Protein AF-A0A0G0YQS4-F1 (afdb_monomer_lite)

Structure (mmCIF, N/CA/C/O backbone):
data_AF-A0A0G0YQS4-F1
#
_entry.id   AF-A0A0G0YQS4-F1
#
loop_
_atom_site.group_PDB
_atom_site.id
_atom_site.type_symbol
_atom_site.label_atom_id
_atom_site.label_alt_id
_atom_site.label_comp_id
_atom_site.label_asym_id
_atom_site.label_entity_id
_atom_site.label_seq_id
_atom_site.pdbx_PDB_ins_code
_atom_site.Cartn_x
_atom_site.Cartn_y
_atom_site.Cartn_z
_atom_site.occupancy
_atom_site.B_iso_or_equiv
_atom_site.auth_seq_id
_atom_site.auth_comp_id
_atom_site.auth_asym_id
_atom_site.auth_atom_id
_atom_site.pdbx_PDB_model_num
ATOM 1 N N . MET A 1 1 ? -0.246 -0.642 -15.914 1.00 83.94 1 MET A N 1
ATOM 2 C CA . MET A 1 1 ? -0.564 -1.247 -14.604 1.00 83.94 1 MET A CA 1
ATOM 3 C C . MET A 1 1 ? 0.259 -0.536 -13.540 1.00 83.94 1 MET A C 1
ATOM 5 O O . MET A 1 1 ? 1.478 -0.477 -13.670 1.00 83.94 1 MET A O 1
ATOM 9 N N . TYR A 1 2 ? -0.393 0.086 -12.563 1.00 87.69 2 TYR A N 1
ATOM 10 C CA . TYR A 1 2 ? 0.272 0.837 -11.502 1.00 87.69 2 TYR A CA 1
ATOM 11 C C . TYR A 1 2 ? 0.798 -0.138 -10.454 1.00 87.69 2 TYR A C 1
ATOM 13 O O . TYR A 1 2 ? 0.065 -1.033 -10.050 1.00 87.69 2 TYR A O 1
ATOM 21 N N . LYS A 1 3 ? 2.046 0.039 -10.019 1.00 89.88 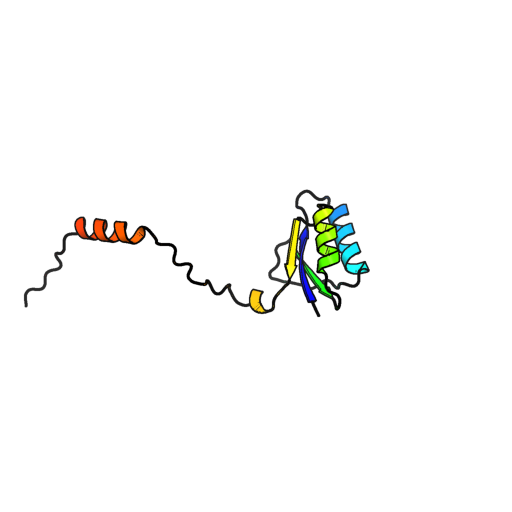3 LYS A N 1
ATOM 22 C CA . LYS A 1 3 ? 2.635 -0.652 -8.865 1.00 89.88 3 LYS A CA 1
ATOM 23 C C . LYS A 1 3 ? 2.942 0.390 -7.800 1.00 89.88 3 LYS A C 1
ATOM 25 O O . LYS A 1 3 ? 3.465 1.454 -8.133 1.00 89.88 3 LYS A O 1
ATOM 30 N N . TRP A 1 4 ? 2.631 0.114 -6.545 1.00 90.25 4 TRP A N 1
ATOM 31 C CA . TRP A 1 4 ? 2.874 1.041 -5.442 1.00 90.25 4 TRP A CA 1
ATOM 32 C C . TRP A 1 4 ? 3.096 0.285 -4.137 1.00 90.25 4 TRP A C 1
ATOM 34 O O . TRP A 1 4 ? 2.782 -0.897 -4.031 1.00 90.25 4 TRP A O 1
ATOM 44 N N . TRP A 1 5 ? 3.682 0.975 -3.168 1.00 90.56 5 TRP A N 1
ATOM 45 C CA . TRP A 1 5 ? 3.873 0.487 -1.810 1.00 90.56 5 TRP A CA 1
ATOM 46 C C . TRP A 1 5 ? 3.099 1.374 -0.839 1.00 90.56 5 TRP A C 1
ATOM 48 O O . TRP A 1 5 ? 2.863 2.556 -1.117 1.00 90.56 5 TRP A O 1
ATOM 58 N N . VAL A 1 6 ? 2.709 0.796 0.289 1.00 89.69 6 VAL A N 1
ATOM 59 C CA . VAL A 1 6 ? 1.975 1.459 1.367 1.00 89.69 6 VAL A CA 1
ATOM 60 C C . VAL A 1 6 ? 2.638 1.108 2.689 1.00 89.69 6 VAL A C 1
ATOM 62 O O . VAL A 1 6 ? 2.857 -0.066 2.964 1.00 89.69 6 VAL A O 1
ATOM 65 N N . ARG A 1 7 ? 2.921 2.119 3.507 1.00 86.88 7 ARG A N 1
ATOM 66 C CA . ARG A 1 7 ? 3.352 1.981 4.896 1.00 86.88 7 ARG A CA 1
ATOM 67 C C . ARG A 1 7 ? 2.171 2.199 5.819 1.00 86.88 7 ARG A C 1
ATOM 69 O O . ARG A 1 7 ? 1.582 3.285 5.828 1.00 86.88 7 ARG A O 1
ATOM 76 N N . LEU A 1 8 ? 1.859 1.177 6.600 1.00 82.12 8 LEU A N 1
ATOM 77 C CA . LEU A 1 8 ? 0.821 1.248 7.623 1.00 82.12 8 LEU A CA 1
ATOM 78 C C . LEU A 1 8 ? 1.392 1.817 8.926 1.00 82.12 8 LEU A C 1
ATOM 80 O O . LEU A 1 8 ? 2.600 1.746 9.172 1.00 82.12 8 LEU A O 1
ATOM 84 N N . SER A 1 9 ? 0.527 2.430 9.733 1.00 77.44 9 SER A N 1
ATOM 85 C CA . SER A 1 9 ? 0.947 3.044 10.993 1.00 77.44 9 SER A CA 1
ATOM 86 C C . SER A 1 9 ? 1.465 2.003 11.982 1.00 77.44 9 SER A C 1
ATOM 88 O O . SER A 1 9 ? 0.829 0.980 12.213 1.00 77.44 9 SER A O 1
ATOM 90 N N . ARG A 1 10 ? 2.602 2.303 12.624 1.00 68.81 10 ARG A N 1
ATOM 91 C CA . ARG A 1 10 ? 3.140 1.512 13.748 1.00 68.81 10 ARG A CA 1
ATOM 92 C C . ARG A 1 10 ? 2.233 1.525 14.973 1.00 68.81 10 ARG A C 1
ATOM 94 O O . ARG A 1 10 ? 2.352 0.648 15.817 1.00 68.81 10 ARG A O 1
ATOM 101 N N . GLN A 1 11 ? 1.390 2.545 15.079 1.00 72.88 11 GLN A N 1
ATOM 102 C CA . GLN A 1 11 ? 0.452 2.722 16.182 1.00 72.88 11 GLN A CA 1
ATOM 103 C C . GLN A 1 11 ? -0.890 2.030 15.909 1.00 72.88 11 GLN A C 1
ATOM 105 O O . GLN A 1 11 ? -1.691 1.905 16.828 1.00 72.88 11 GLN A O 1
ATOM 110 N N . ALA A 1 12 ? -1.134 1.571 14.674 1.00 71.56 12 ALA A N 1
ATOM 111 C CA . ALA A 1 12 ? -2.359 0.863 14.329 1.00 71.56 12 ALA A CA 1
ATOM 112 C C . ALA A 1 12 ? -2.354 -0.555 14.910 1.00 71.56 12 ALA A C 1
ATOM 114 O O . ALA A 1 12 ? -1.352 -1.276 14.881 1.00 71.56 12 ALA A O 1
ATOM 115 N N . THR A 1 13 ? -3.513 -0.979 15.396 1.00 78.81 13 THR A N 1
ATOM 116 C CA . THR A 1 13 ? -3.748 -2.353 15.833 1.00 78.81 13 THR A CA 1
ATOM 117 C C . THR A 1 13 ? -3.672 -3.320 14.650 1.00 78.81 13 THR A C 1
ATOM 119 O O . THR A 1 13 ? -3.953 -2.975 13.498 1.00 78.81 13 THR A O 1
ATOM 122 N N . ARG A 1 14 ? -3.361 -4.593 14.926 1.00 77.12 14 ARG A N 1
ATOM 123 C CA . ARG A 1 14 ? -3.336 -5.651 13.899 1.00 77.12 14 ARG A CA 1
ATOM 124 C C . ARG A 1 14 ? -4.668 -5.764 13.140 1.00 77.12 14 ARG A C 1
ATOM 126 O O . ARG A 1 14 ? -4.672 -6.055 11.947 1.00 77.12 14 ARG A O 1
ATOM 133 N N . SER A 1 15 ? -5.787 -5.511 13.818 1.00 81.62 15 SER A N 1
ATOM 134 C CA . SER A 1 15 ? -7.127 -5.460 13.225 1.00 81.62 15 SER A CA 1
ATOM 135 C C . SER A 1 15 ? -7.275 -4.341 12.194 1.00 81.62 15 SER A C 1
ATOM 137 O O . SER A 1 15 ? -7.760 -4.592 11.095 1.00 81.62 15 SER A O 1
ATOM 139 N N . GLU A 1 16 ? -6.825 -3.126 12.502 1.00 81.06 16 GLU A N 1
ATOM 140 C CA . GLU A 1 16 ? -6.911 -1.973 11.592 1.00 81.06 16 GLU A CA 1
ATOM 141 C C . GLU A 1 16 ? -6.010 -2.150 10.368 1.00 81.06 16 GLU A C 1
ATOM 143 O O . GLU A 1 16 ? -6.420 -1.879 9.236 1.00 81.06 16 GLU A O 1
ATOM 148 N N . VAL A 1 17 ? -4.806 -2.685 10.584 1.00 80.38 17 VAL A N 1
ATOM 149 C CA . VAL A 1 17 ? -3.867 -3.071 9.522 1.00 80.38 17 VAL A CA 1
ATOM 150 C C . VAL A 1 17 ? -4.536 -4.049 8.550 1.00 80.38 17 VAL A C 1
ATOM 152 O O . VAL A 1 17 ? -4.565 -3.792 7.344 1.00 80.38 17 VAL A O 1
ATOM 155 N N . ASN A 1 18 ? -5.152 -5.119 9.066 1.00 84.62 18 ASN A N 1
ATOM 156 C CA . ASN A 1 18 ? -5.858 -6.105 8.244 1.00 84.62 18 ASN A CA 1
ATOM 157 C C . ASN A 1 18 ? -7.064 -5.510 7.509 1.00 84.62 18 ASN A C 1
ATOM 159 O O . ASN A 1 18 ? -7.236 -5.761 6.319 1.00 84.62 18 ASN A O 1
ATOM 163 N N . LEU A 1 19 ? -7.884 -4.695 8.177 1.00 88.62 19 LEU A N 1
ATOM 164 C CA . LEU A 1 19 ? -9.041 -4.046 7.547 1.00 88.62 19 LEU A CA 1
ATOM 165 C C . LEU A 1 19 ? -8.624 -3.147 6.378 1.00 88.62 19 LEU A C 1
ATOM 167 O O . LEU A 1 19 ? -9.286 -3.107 5.340 1.00 88.62 19 LEU A O 1
ATOM 171 N N . THR A 1 20 ? -7.506 -2.443 6.529 1.00 87.06 20 THR A N 1
ATOM 172 C CA . THR A 1 20 ? -6.953 -1.567 5.489 1.00 87.06 20 THR A CA 1
ATOM 173 C C . THR A 1 20 ? -6.439 -2.364 4.309 1.00 87.06 20 THR A C 1
ATOM 175 O O . THR A 1 20 ? -6.730 -2.031 3.159 1.00 87.06 20 THR A O 1
ATOM 178 N N . TYR A 1 21 ? -5.707 -3.435 4.600 1.00 88.25 21 TYR A N 1
ATOM 179 C CA . TYR A 1 21 ? -5.213 -4.366 3.602 1.00 88.25 2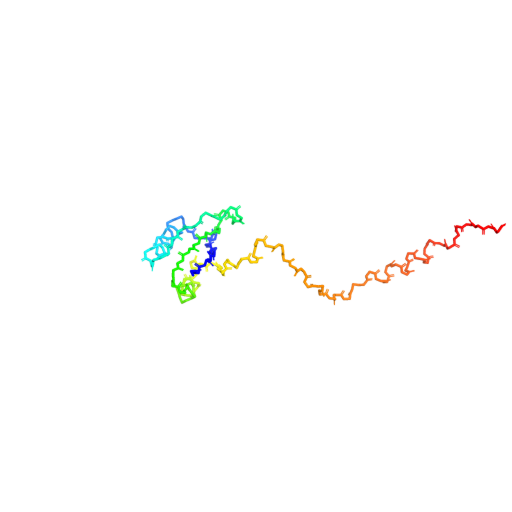1 TYR A CA 1
ATOM 180 C C . TYR A 1 21 ? -6.370 -4.952 2.777 1.00 88.25 21 TYR A C 1
ATOM 182 O O . TYR A 1 21 ? -6.399 -4.810 1.554 1.00 88.25 21 TYR A O 1
ATOM 190 N N . GLU A 1 22 ? -7.394 -5.482 3.447 1.00 90.12 22 GLU A N 1
ATOM 191 C CA . GLU A 1 22 ? -8.623 -6.000 2.834 1.00 90.12 22 GLU A CA 1
ATOM 192 C C . GLU A 1 22 ? -9.351 -4.949 1.988 1.00 90.12 22 GLU A C 1
ATOM 194 O O . GLU A 1 22 ? -9.781 -5.222 0.866 1.00 90.12 22 GLU A O 1
ATOM 199 N N . LYS A 1 23 ? -9.459 -3.710 2.478 1.00 91.12 23 LYS A N 1
ATOM 200 C CA . LYS A 1 23 ? -10.086 -2.604 1.739 1.00 91.12 23 LYS A CA 1
ATOM 201 C C . LYS A 1 23 ? -9.355 -2.306 0.428 1.00 91.12 23 LYS A C 1
ATOM 203 O O . LYS A 1 23 ? -10.005 -2.028 -0.582 1.00 91.12 23 LYS A O 1
ATOM 208 N N . ILE A 1 24 ? -8.024 -2.386 0.421 1.00 91.12 24 ILE A N 1
ATOM 209 C CA . ILE A 1 24 ? -7.200 -2.203 -0.782 1.00 91.12 24 ILE A CA 1
ATOM 210 C C . ILE A 1 24 ? -7.411 -3.363 -1.766 1.00 91.12 24 ILE A C 1
ATOM 212 O O . ILE A 1 24 ? -7.565 -3.116 -2.967 1.00 91.12 24 ILE A O 1
ATOM 216 N N . LEU A 1 25 ? -7.493 -4.604 -1.277 1.00 91.88 25 LEU A N 1
ATOM 217 C CA . LEU A 1 25 ? -7.797 -5.764 -2.120 1.00 91.88 25 LEU A CA 1
ATOM 218 C C . LEU A 1 25 ? -9.192 -5.660 -2.751 1.00 91.88 25 LEU A C 1
ATOM 220 O O . LEU A 1 25 ? -9.332 -5.770 -3.969 1.00 91.88 25 LEU A O 1
ATOM 224 N N . ARG A 1 26 ? -10.221 -5.354 -1.948 1.00 93.56 26 ARG A N 1
ATOM 225 C CA . ARG A 1 26 ? -11.614 -5.190 -2.409 1.00 93.56 26 ARG A CA 1
ATOM 226 C C . ARG A 1 26 ? -11.785 -4.055 -3.412 1.00 93.56 26 ARG A C 1
ATOM 228 O O . ARG A 1 26 ? -12.653 -4.124 -4.276 1.00 93.56 26 ARG A O 1
ATOM 235 N N . TRP A 1 27 ? -10.950 -3.019 -3.335 1.00 93.88 27 TRP A N 1
ATOM 236 C CA . TRP A 1 27 ? -10.932 -1.947 -4.331 1.00 93.88 27 TRP A CA 1
ATOM 237 C C . TRP A 1 27 ? -10.458 -2.416 -5.724 1.00 93.88 27 TRP A C 1
ATOM 239 O O . TRP A 1 27 ? -10.702 -1.735 -6.726 1.00 93.88 27 TRP A O 1
ATOM 249 N N . GLY A 1 28 ? -9.822 -3.588 -5.808 1.00 91.06 28 GLY A N 1
ATOM 250 C CA . GLY A 1 28 ? -9.352 -4.203 -7.050 1.00 91.06 28 GLY A CA 1
ATOM 251 C C . GLY A 1 28 ? -7.832 -4.181 -7.216 1.00 91.06 28 GLY A C 1
ATOM 252 O O . GLY A 1 28 ? -7.337 -4.342 -8.336 1.00 91.06 28 GLY A O 1
ATOM 253 N N . ALA A 1 29 ? -7.081 -3.953 -6.135 1.00 92.69 29 ALA A N 1
ATOM 254 C CA . ALA A 1 29 ? -5.640 -4.155 -6.135 1.00 92.69 29 ALA A CA 1
ATOM 255 C C . ALA A 1 29 ? -5.289 -5.610 -5.812 1.00 92.69 29 ALA A C 1
ATOM 257 O O . ALA A 1 29 ? -6.013 -6.305 -5.108 1.00 92.69 29 ALA A O 1
ATOM 258 N N . LYS A 1 30 ? -4.149 -6.066 -6.321 1.00 92.50 30 LYS A N 1
ATOM 259 C CA . LYS A 1 30 ? -3.558 -7.358 -5.978 1.00 92.50 30 LYS A CA 1
ATOM 260 C C . LYS A 1 30 ? -2.308 -7.115 -5.154 1.00 92.50 30 LYS A C 1
ATOM 262 O O . LYS A 1 30 ? -1.542 -6.202 -5.470 1.00 92.50 30 LYS A O 1
ATOM 267 N N . ALA A 1 31 ? -2.109 -7.922 -4.123 1.00 89.00 31 ALA A N 1
ATOM 268 C CA . ALA A 1 31 ? -0.858 -7.935 -3.384 1.00 89.00 31 ALA A CA 1
ATOM 269 C C . ALA A 1 31 ? 0.287 -8.380 -4.301 1.00 89.00 31 ALA A C 1
ATOM 271 O O . ALA A 1 31 ? 0.098 -9.211 -5.193 1.00 89.00 31 ALA A O 1
ATOM 272 N N . VAL A 1 32 ? 1.463 -7.801 -4.101 1.00 86.44 32 VAL A N 1
ATOM 273 C CA . VAL A 1 32 ? 2.682 -8.179 -4.812 1.00 86.44 32 VAL A CA 1
ATOM 274 C C . VAL A 1 32 ? 3.755 -8.451 -3.786 1.00 86.44 32 VAL A C 1
ATOM 276 O O . VAL A 1 32 ? 3.977 -7.627 -2.901 1.00 86.44 32 VAL A O 1
ATOM 279 N N . ASP A 1 33 ? 4.438 -9.579 -3.950 1.00 71.19 33 ASP A N 1
ATOM 280 C CA . ASP A 1 33 ? 5.639 -9.850 -3.184 1.00 71.19 33 ASP A CA 1
ATOM 281 C C . ASP A 1 33 ? 6.746 -8.894 -3.635 1.00 71.19 33 ASP A C 1
ATOM 283 O O . ASP A 1 33 ? 7.156 -8.841 -4.800 1.00 71.19 33 ASP A O 1
ATOM 287 N N . THR A 1 34 ? 7.173 -8.058 -2.707 1.00 65.44 34 THR A N 1
ATOM 288 C CA . THR A 1 34 ? 8.207 -7.064 -2.926 1.00 65.44 34 THR A CA 1
ATOM 289 C C . THR A 1 34 ? 9.305 -7.352 -1.927 1.00 65.44 34 THR A C 1
ATOM 291 O O . THR A 1 34 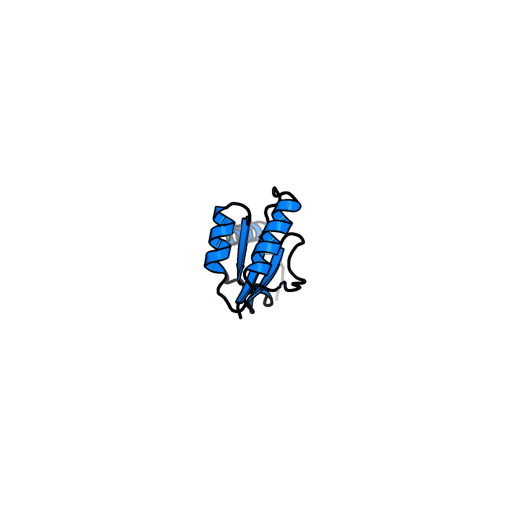? 9.337 -6.742 -0.864 1.00 65.44 34 THR A O 1
ATOM 294 N N . GLY A 1 35 ? 10.236 -8.236 -2.289 1.00 59.72 35 GLY A N 1
ATOM 295 C CA . GLY A 1 35 ? 11.365 -8.651 -1.439 1.00 59.72 35 GLY A CA 1
ATOM 296 C C . GLY A 1 35 ? 12.343 -7.540 -1.013 1.00 59.72 35 GLY A C 1
ATOM 297 O O . GLY A 1 35 ? 13.395 -7.829 -0.465 1.00 59.72 35 GLY A O 1
ATOM 298 N N . SER A 1 36 ? 12.025 -6.270 -1.285 1.00 58.03 36 SER A N 1
ATOM 299 C CA . SER A 1 36 ? 12.777 -5.075 -0.881 1.00 58.03 36 SER A CA 1
ATOM 300 C C . SER A 1 36 ? 11.990 -4.171 0.081 1.00 58.03 36 SER A C 1
ATOM 302 O O . SER A 1 36 ? 12.501 -3.120 0.475 1.00 58.03 36 SER A O 1
ATOM 304 N N . LEU A 1 37 ? 10.741 -4.506 0.403 1.00 63.59 37 LEU A N 1
ATOM 305 C CA . LEU A 1 37 ? 9.952 -3.752 1.367 1.00 63.59 37 LEU A CA 1
ATOM 306 C C . LEU A 1 37 ? 10.255 -4.249 2.784 1.00 63.59 37 LEU A C 1
ATOM 308 O O . LEU A 1 37 ? 10.523 -5.426 2.995 1.00 63.59 37 LEU A O 1
ATOM 312 N N . THR A 1 38 ? 10.276 -3.324 3.743 1.00 66.31 38 THR A N 1
ATOM 313 C CA . THR A 1 38 ? 10.401 -3.675 5.166 1.00 66.31 38 THR A CA 1
ATOM 314 C C . THR A 1 38 ? 9.104 -4.321 5.659 1.00 66.31 38 THR A C 1
ATOM 316 O O . THR A 1 38 ? 8.075 -4.139 5.017 1.00 66.31 38 THR A O 1
ATOM 319 N N . ASP A 1 39 ? 9.110 -4.998 6.813 1.00 64.19 39 ASP A N 1
ATOM 320 C CA . ASP A 1 39 ? 7.938 -5.719 7.365 1.00 64.19 39 ASP A CA 1
ATOM 321 C C . ASP A 1 39 ? 6.650 -4.876 7.496 1.00 64.19 39 ASP A C 1
ATOM 323 O O . ASP A 1 39 ? 5.557 -5.410 7.664 1.00 64.19 39 ASP A O 1
ATOM 327 N N . MET A 1 40 ? 6.758 -3.546 7.434 1.00 70.94 40 MET A N 1
ATOM 328 C CA . MET A 1 40 ? 5.626 -2.616 7.534 1.00 70.94 40 MET A CA 1
ATOM 329 C C . MET A 1 40 ? 5.190 -1.999 6.206 1.00 70.94 40 MET A C 1
ATOM 331 O O . MET A 1 40 ? 4.233 -1.220 6.173 1.00 70.94 40 MET A O 1
ATOM 335 N N . ASP A 1 41 ? 5.908 -2.301 5.130 1.00 82.69 41 ASP A N 1
ATOM 336 C CA . ASP A 1 41 ? 5.641 -1.790 3.801 1.00 82.69 41 ASP A CA 1
ATOM 337 C C . ASP A 1 41 ? 5.020 -2.909 2.950 1.00 82.69 41 ASP A C 1
ATOM 339 O O . ASP A 1 41 ? 5.621 -3.953 2.720 1.00 82.69 41 ASP A O 1
ATOM 343 N N . TYR A 1 42 ? 3.815 -2.677 2.437 1.00 86.44 42 TYR A N 1
ATOM 344 C CA . TYR A 1 42 ? 3.077 -3.641 1.621 1.00 86.44 42 TYR A CA 1
ATOM 345 C C . TYR A 1 42 ? 3.066 -3.217 0.155 1.00 86.44 42 TYR A C 1
ATOM 347 O O . TYR A 1 42 ? 2.787 -2.057 -0.162 1.00 86.44 42 TYR A O 1
ATOM 355 N N . GLY A 1 43 ? 3.350 -4.160 -0.744 1.00 90.00 43 GLY A N 1
ATOM 356 C CA . GLY A 1 43 ? 3.353 -3.957 -2.190 1.00 90.00 43 GLY A CA 1
ATOM 357 C C . GLY A 1 43 ? 2.014 -4.309 -2.837 1.00 90.00 43 GLY A C 1
ATOM 358 O O . GLY A 1 43 ? 1.434 -5.358 -2.561 1.00 90.00 43 GLY A O 1
ATOM 359 N N . PHE A 1 44 ? 1.539 -3.458 -3.750 1.00 91.81 44 PHE A N 1
ATOM 360 C CA . PHE A 1 44 ? 0.294 -3.672 -4.488 1.00 91.81 44 PHE A CA 1
ATOM 361 C C . PHE A 1 44 ? 0.404 -3.303 -5.969 1.00 91.81 44 PHE A C 1
ATOM 363 O O . PHE A 1 44 ? 1.229 -2.481 -6.384 1.00 91.81 44 PHE A O 1
ATOM 370 N N . ILE A 1 45 ? -0.478 -3.899 -6.772 1.00 92.81 45 ILE A N 1
ATOM 371 C CA . ILE A 1 45 ? -0.622 -3.629 -8.200 1.00 92.81 45 ILE A CA 1
ATOM 372 C C . ILE A 1 45 ? -2.095 -3.544 -8.617 1.00 92.81 45 ILE A C 1
ATOM 374 O O . ILE A 1 45 ? -2.926 -4.326 -8.166 1.00 92.81 45 ILE A O 1
ATOM 378 N N . SER A 1 46 ? -2.443 -2.618 -9.510 1.00 92.31 46 SER A N 1
ATOM 379 C CA . SER A 1 46 ? -3.764 -2.582 -10.155 1.00 92.31 46 SER A CA 1
ATOM 380 C C . SER A 1 46 ? -3.741 -1.875 -11.505 1.00 92.31 46 SER A C 1
ATOM 382 O O . SER A 1 46 ? -2.778 -1.206 -11.889 1.00 92.31 46 SER A O 1
ATOM 384 N N . ASN A 1 47 ? -4.852 -2.002 -12.225 1.00 91.69 47 ASN A N 1
ATOM 385 C CA . ASN A 1 47 ? -5.095 -1.270 -13.463 1.00 91.69 47 ASN A CA 1
ATOM 386 C C . ASN A 1 47 ? -5.553 0.177 -13.221 1.00 91.69 47 ASN A C 1
ATOM 388 O O . ASN A 1 47 ? -5.449 1.001 -14.124 1.00 91.69 47 ASN A O 1
ATOM 392 N N . ARG A 1 48 ? -6.034 0.499 -12.014 1.00 90.81 48 ARG A N 1
ATOM 393 C CA . ARG A 1 48 ? -6.581 1.813 -11.656 1.00 90.81 48 ARG A CA 1
ATOM 394 C C . ARG A 1 48 ? -5.521 2.658 -10.947 1.00 90.81 48 ARG A C 1
ATOM 396 O O . ARG A 1 48 ? -4.631 2.134 -10.284 1.00 90.81 48 ARG A O 1
ATOM 403 N N . ASN A 1 49 ? -5.610 3.980 -11.069 1.00 90.50 49 ASN A N 1
ATOM 404 C CA . ASN A 1 49 ? -4.699 4.874 -10.357 1.00 90.50 49 ASN A CA 1
ATOM 405 C C . ASN A 1 49 ? -5.052 4.899 -8.847 1.00 90.50 49 ASN A C 1
ATOM 407 O O . ASN A 1 49 ? -6.176 5.281 -8.507 1.00 90.50 49 ASN A O 1
ATOM 411 N N . PRO A 1 50 ? -4.131 4.518 -7.937 1.00 92.31 50 PRO A N 1
ATOM 412 C CA . PRO A 1 50 ? -4.401 4.434 -6.502 1.00 92.31 50 PRO A CA 1
ATOM 413 C C . PRO A 1 50 ? -4.438 5.797 -5.792 1.00 92.31 50 PRO A C 1
ATOM 415 O O . PRO A 1 50 ? -4.876 5.845 -4.645 1.00 92.31 50 PRO A O 1
ATOM 418 N N . THR A 1 51 ? -4.024 6.905 -6.428 1.00 91.56 51 THR A N 1
ATOM 419 C CA . THR A 1 51 ? -3.829 8.209 -5.759 1.00 91.56 51 THR A CA 1
ATOM 420 C C . THR A 1 51 ? -5.032 8.662 -4.937 1.00 91.56 51 THR A C 1
ATOM 422 O O . THR A 1 51 ? -4.874 9.051 -3.784 1.00 91.56 51 THR A O 1
ATOM 425 N N . ARG A 1 52 ? -6.252 8.573 -5.485 1.00 91.94 52 ARG A N 1
ATOM 426 C CA . ARG A 1 52 ? -7.465 8.998 -4.765 1.00 91.94 52 ARG A CA 1
ATOM 427 C C . ARG A 1 52 ? -7.750 8.123 -3.540 1.00 91.94 52 ARG A C 1
ATOM 429 O O . ARG A 1 52 ? -8.120 8.650 -2.496 1.00 91.94 52 ARG A O 1
ATOM 436 N N . LEU A 1 53 ? -7.572 6.805 -3.664 1.00 92.38 53 LEU A N 1
ATOM 437 C CA . LEU A 1 53 ? -7.767 5.867 -2.556 1.00 92.38 53 LEU A CA 1
ATOM 438 C C . LEU A 1 53 ? -6.721 6.106 -1.464 1.00 92.38 53 LEU A C 1
ATOM 440 O O . LEU A 1 53 ? -7.070 6.212 -0.295 1.00 92.38 53 LEU A O 1
ATOM 444 N N . MET A 1 54 ? -5.452 6.219 -1.852 1.00 92.88 54 MET A N 1
ATOM 445 C CA . MET A 1 54 ? -4.349 6.374 -0.908 1.00 92.88 54 MET A CA 1
ATOM 446 C C . MET A 1 54 ? -4.378 7.727 -0.200 1.00 92.88 54 MET A C 1
ATOM 448 O O . MET A 1 54 ? -4.147 7.779 1.002 1.00 92.88 54 MET A O 1
ATOM 452 N N . ASN A 1 55 ? -4.727 8.812 -0.898 1.00 90.56 55 ASN A N 1
ATOM 453 C CA . ASN A 1 55 ? -4.901 10.118 -0.261 1.00 90.56 55 ASN A CA 1
ATOM 454 C C . ASN A 1 55 ? -6.030 10.092 0.774 1.00 90.56 55 ASN A C 1
ATOM 456 O O . ASN A 1 55 ? -5.861 10.655 1.848 1.00 90.56 55 ASN A O 1
ATOM 460 N N . LYS A 1 56 ? -7.138 9.391 0.495 1.00 91.06 56 LYS A N 1
ATOM 461 C CA . LYS A 1 56 ? -8.207 9.194 1.482 1.00 91.06 56 LYS A CA 1
ATOM 462 C C . LYS A 1 56 ? -7.705 8.422 2.707 1.00 91.06 56 LYS A C 1
ATOM 464 O O . LYS A 1 56 ? -7.861 8.896 3.819 1.00 91.06 56 LYS A O 1
ATOM 469 N N . LEU A 1 57 ? -7.034 7.286 2.503 1.00 89.00 57 LEU A N 1
ATOM 470 C CA . LEU A 1 57 ? -6.497 6.478 3.609 1.00 89.00 57 LEU A CA 1
ATOM 471 C C . LEU A 1 57 ? -5.400 7.190 4.418 1.00 89.00 57 LEU A C 1
ATOM 473 O O . LEU A 1 57 ? -5.183 6.845 5.576 1.00 89.00 57 LEU A O 1
ATOM 477 N N . LYS A 1 58 ? -4.704 8.157 3.811 1.00 88.12 58 LYS A N 1
ATOM 478 C CA . LYS A 1 58 ? -3.732 9.015 4.493 1.00 88.12 58 LYS A CA 1
ATOM 479 C C . LYS A 1 58 ? -4.412 10.081 5.357 1.00 88.12 58 LYS A C 1
ATOM 481 O O . LYS A 1 58 ? -3.925 10.360 6.442 1.00 88.12 58 LYS A O 1
ATOM 486 N N . ILE A 1 59 ? -5.514 10.666 4.878 1.00 87.31 59 ILE A N 1
ATOM 487 C CA . ILE A 1 59 ? -6.336 11.608 5.659 1.00 87.31 59 ILE A CA 1
ATOM 488 C C . ILE A 1 59 ? -6.976 10.895 6.852 1.00 87.31 59 ILE A C 1
ATOM 490 O O . ILE A 1 59 ? -7.003 11.452 7.938 1.00 87.31 59 ILE A O 1
ATOM 494 N N . ASP A 1 60 ? -7.414 9.650 6.663 1.00 83.88 60 ASP A N 1
ATOM 495 C CA . ASP A 1 60 ? -7.974 8.813 7.729 1.00 83.88 60 ASP A CA 1
ATOM 496 C C . ASP A 1 60 ? -6.896 8.342 8.750 1.00 83.88 60 ASP A C 1
ATOM 498 O O . ASP A 1 60 ? -7.191 7.517 9.606 1.00 83.88 60 ASP A O 1
ATOM 502 N N . GLU A 1 61 ? -5.637 8.796 8.630 1.00 82.44 61 GLU A N 1
ATOM 503 C CA . GLU A 1 61 ? -4.462 8.456 9.467 1.00 82.44 61 GLU A CA 1
ATOM 504 C C . GLU A 1 61 ? -4.073 6.966 9.532 1.00 82.44 61 GLU A C 1
ATOM 506 O O . GLU A 1 61 ? -3.112 6.571 10.194 1.00 82.44 61 GLU A O 1
ATOM 511 N N . VAL A 1 62 ? -4.753 6.125 8.760 1.00 82.06 62 VAL A N 1
ATOM 512 C CA . VAL A 1 62 ? -4.518 4.680 8.706 1.00 82.06 62 VAL A CA 1
ATOM 513 C C . VAL A 1 62 ? -3.229 4.336 7.945 1.00 82.06 62 VAL A C 1
ATOM 515 O O . VAL A 1 62 ? -2.500 3.397 8.282 1.00 82.06 62 VAL A O 1
ATOM 518 N N . VAL A 1 63 ? -2.931 5.116 6.903 1.00 84.62 63 VAL A N 1
ATOM 519 C CA . VAL A 1 63 ? -1.717 5.000 6.086 1.00 84.62 63 VAL A CA 1
ATOM 520 C C . VAL A 1 63 ? -0.778 6.155 6.408 1.00 84.62 63 VAL A C 1
ATOM 522 O O . VAL A 1 63 ? -1.076 7.310 6.115 1.00 84.62 63 VAL A O 1
ATOM 525 N N . THR A 1 64 ? 0.411 5.849 6.923 1.00 86.44 64 THR A N 1
ATOM 526 C CA . THR A 1 64 ? 1.412 6.874 7.254 1.00 86.44 64 THR A CA 1
ATOM 527 C C . THR A 1 64 ? 2.102 7.407 6.003 1.00 86.44 64 THR A C 1
ATOM 529 O O . THR A 1 64 ? 2.365 8.604 5.874 1.00 86.44 64 THR A O 1
ATOM 532 N N . ASN A 1 65 ? 2.425 6.519 5.059 1.00 87.69 65 ASN A N 1
ATOM 533 C CA . ASN A 1 65 ? 3.085 6.904 3.818 1.00 87.69 65 ASN A CA 1
ATOM 534 C C . ASN A 1 65 ? 2.772 5.925 2.685 1.00 87.69 65 ASN A C 1
ATOM 536 O O . ASN A 1 65 ? 2.442 4.770 2.925 1.00 87.69 65 ASN A O 1
ATOM 540 N N . TRP A 1 66 ? 2.891 6.373 1.442 1.00 91.38 66 TRP A N 1
ATOM 541 C CA . TRP A 1 66 ? 2.727 5.522 0.269 1.00 91.38 66 TRP A CA 1
ATOM 542 C C . TRP A 1 66 ? 3.463 6.126 -0.927 1.00 91.38 66 TRP A C 1
ATOM 544 O O . TRP A 1 66 ? 3.806 7.309 -0.940 1.00 91.38 66 TRP A O 1
ATOM 554 N N . GLY A 1 67 ? 3.692 5.331 -1.968 1.00 88.88 67 GLY A N 1
ATOM 555 C CA . GLY A 1 67 ? 4.194 5.873 -3.225 1.00 88.88 67 GLY A CA 1
ATOM 556 C C . GLY A 1 67 ? 4.281 4.847 -4.339 1.00 88.88 67 GLY A C 1
ATOM 557 O O . GLY A 1 67 ? 4.237 3.641 -4.108 1.00 88.88 67 GLY A O 1
ATOM 558 N N . PHE A 1 68 ? 4.449 5.318 -5.571 1.00 88.81 68 PHE A N 1
ATOM 559 C CA . PHE A 1 68 ? 4.620 4.424 -6.710 1.00 88.81 68 PHE A CA 1
ATOM 560 C C . PHE A 1 68 ? 5.944 3.653 -6.631 1.00 88.81 68 PHE A C 1
ATOM 562 O O . PHE A 1 68 ? 6.999 4.186 -6.273 1.00 88.81 68 PHE A O 1
ATOM 569 N N . LEU A 1 69 ? 5.880 2.375 -6.992 1.00 80.75 69 LEU A N 1
ATOM 570 C CA . LEU A 1 69 ? 7.036 1.535 -7.262 1.00 80.75 69 LEU A CA 1
ATOM 571 C C . LEU A 1 69 ? 7.441 1.816 -8.710 1.00 80.75 69 LEU A C 1
ATOM 573 O O . LEU A 1 69 ? 6.971 1.165 -9.644 1.00 8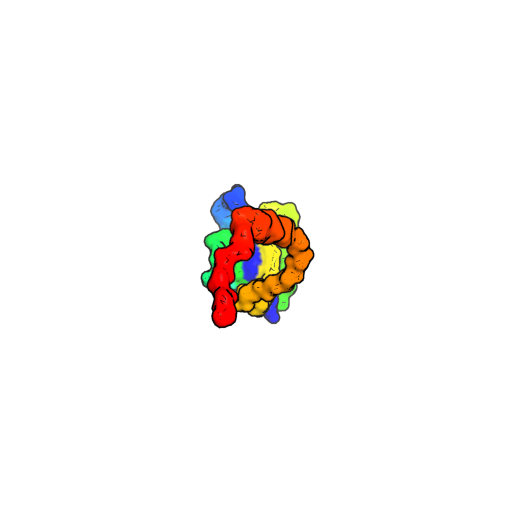0.75 69 LEU A O 1
ATOM 577 N N . SER A 1 70 ? 8.261 2.845 -8.923 1.00 67.06 70 SER A N 1
ATOM 578 C CA . SER A 1 70 ? 8.867 3.066 -10.233 1.00 67.06 70 SER A CA 1
ATOM 579 C C . SER A 1 70 ? 9.838 1.921 -10.547 1.00 67.06 70 SER A C 1
ATOM 581 O O . SER A 1 70 ? 10.496 1.389 -9.649 1.00 67.06 70 SER A O 1
ATOM 583 N N . LYS A 1 71 ? 10.002 1.577 -11.835 1.00 52.62 71 LYS A N 1
ATOM 584 C CA . LYS A 1 71 ? 11.076 0.666 -12.292 1.00 52.62 71 LYS A CA 1
ATOM 585 C C . LYS A 1 71 ? 12.463 1.108 -11.789 1.00 52.62 71 LYS A C 1
ATOM 587 O O . LYS A 1 71 ? 13.361 0.290 -11.655 1.00 52.62 71 LYS A O 1
ATOM 592 N N . THR A 1 72 ? 12.624 2.392 -11.468 1.00 46.34 72 THR A N 1
ATOM 593 C CA . THR A 1 72 ? 13.858 2.985 -10.952 1.00 46.34 72 THR A CA 1
ATOM 594 C C . THR A 1 72 ? 14.122 2.756 -9.468 1.00 46.34 72 THR A C 1
ATOM 596 O O . THR A 1 72 ? 15.220 3.080 -9.058 1.00 46.34 72 THR A O 1
ATOM 599 N N . LYS A 1 73 ? 13.229 2.163 -8.658 1.00 47.41 73 LYS A N 1
ATOM 600 C CA . LYS A 1 73 ? 13.615 1.734 -7.292 1.00 47.41 73 LYS A CA 1
ATOM 601 C C . LYS A 1 73 ? 14.472 0.454 -7.266 1.00 47.41 73 LYS A C 1
ATOM 603 O O . LYS A 1 73 ? 15.074 0.166 -6.241 1.00 47.41 73 LYS A O 1
ATOM 608 N N . LEU A 1 74 ? 14.574 -0.272 -8.388 1.00 43.38 74 LEU A N 1
ATOM 609 C CA . LEU A 1 74 ? 15.559 -1.350 -8.597 1.00 43.38 74 LEU A CA 1
ATOM 610 C C . LEU A 1 74 ? 16.933 -0.826 -9.046 1.00 43.38 74 LEU A C 1
ATOM 612 O O . LEU A 1 74 ? 17.930 -1.534 -8.941 1.00 43.38 74 LEU A O 1
ATOM 616 N N . ALA A 1 75 ? 17.007 0.415 -9.527 1.00 42.31 75 ALA A N 1
ATOM 617 C CA . ALA A 1 75 ? 18.273 1.089 -9.754 1.00 42.31 75 ALA A CA 1
ATOM 618 C C . ALA A 1 75 ? 18.563 1.941 -8.516 1.00 42.31 75 ALA A C 1
ATOM 620 O O . ALA A 1 75 ? 17.742 2.760 -8.115 1.00 42.31 75 ALA A O 1
ATOM 621 N N . LYS A 1 76 ? 19.727 1.744 -7.889 1.00 45.88 76 LYS A N 1
ATOM 622 C CA . LYS A 1 76 ? 20.234 2.620 -6.820 1.00 45.88 76 LYS A CA 1
ATOM 623 C C . LYS A 1 76 ? 19.919 4.084 -7.161 1.00 45.88 76 LYS A C 1
ATOM 625 O O . LYS A 1 76 ? 20.069 4.447 -8.332 1.00 45.88 76 LYS A O 1
ATOM 630 N N . PRO A 1 77 ? 19.519 4.930 -6.194 1.00 43.53 77 PRO A N 1
ATOM 631 C CA . PRO A 1 77 ? 19.323 6.342 -6.480 1.00 43.53 77 PRO A CA 1
ATOM 632 C C . PRO A 1 77 ? 20.602 6.860 -7.143 1.00 43.53 77 PRO A C 1
ATOM 634 O O . PRO A 1 77 ? 21.675 6.820 -6.536 1.00 43.53 77 PRO A O 1
ATOM 637 N N . ARG A 1 78 ? 20.508 7.298 -8.408 1.00 51.09 78 ARG A N 1
ATOM 638 C CA . ARG A 1 78 ? 21.536 8.151 -9.003 1.00 51.09 78 ARG A CA 1
ATOM 639 C C . ARG A 1 78 ? 21.538 9.387 -8.120 1.00 51.09 78 ARG A C 1
ATOM 641 O O . ARG A 1 78 ? 20.650 10.226 -8.225 1.00 51.09 78 ARG A O 1
ATOM 648 N N . ARG A 1 79 ? 22.476 9.432 -7.171 1.00 51.34 79 ARG A N 1
ATOM 649 C CA . ARG A 1 79 ? 22.820 10.651 -6.454 1.00 51.34 79 ARG A CA 1
ATOM 650 C C . ARG A 1 79 ? 23.124 11.670 -7.543 1.00 51.34 79 ARG A C 1
ATOM 652 O O . ARG A 1 79 ? 24.167 11.577 -8.183 1.00 51.34 79 ARG A O 1
ATOM 659 N N . ASN A 1 80 ? 22.212 12.607 -7.777 1.00 48.19 80 ASN A N 1
ATOM 660 C CA . ASN A 1 80 ? 22.646 13.879 -8.324 1.00 48.19 80 ASN A CA 1
ATOM 661 C C . ASN A 1 80 ? 23.684 14.395 -7.322 1.00 48.19 80 ASN A C 1
ATOM 663 O O . ASN A 1 80 ? 23.395 14.372 -6.119 1.00 48.19 80 ASN A O 1
ATOM 667 N N . PRO A 1 81 ? 24.899 14.768 -7.749 1.00 50.69 81 PRO A N 1
ATOM 668 C CA . PRO A 1 81 ? 25.830 15.414 -6.851 1.00 50.69 81 PRO A CA 1
ATOM 669 C C . PRO A 1 81 ? 25.206 16.758 -6.483 1.00 50.69 81 PRO A C 1
ATOM 671 O O . PRO A 1 81 ? 25.312 17.737 -7.214 1.00 50.69 81 PRO A O 1
ATOM 674 N N . THR A 1 82 ? 24.488 16.802 -5.363 1.00 45.28 82 THR A N 1
ATOM 675 C CA . THR A 1 82 ? 24.226 18.057 -4.678 1.00 45.28 82 THR A CA 1
ATOM 676 C C . THR A 1 82 ? 25.605 18.567 -4.299 1.00 45.28 82 THR A C 1
ATOM 678 O O . THR A 1 82 ? 26.265 17.988 -3.436 1.00 45.28 82 THR A O 1
ATOM 681 N N . HIS A 1 83 ? 26.077 19.588 -5.010 1.00 50.44 83 HIS A N 1
ATOM 682 C CA . HIS A 1 83 ? 27.247 20.358 -4.627 1.00 50.44 83 HIS A CA 1
ATOM 683 C C . HIS A 1 83 ? 26.911 21.058 -3.306 1.00 50.44 83 HIS A C 1
ATOM 685 O O . HIS A 1 83 ? 26.493 22.211 -3.269 1.00 50.44 83 HIS A O 1
ATOM 691 N N . ILE A 1 84 ? 27.025 20.318 -2.209 1.00 50.84 84 ILE A N 1
ATOM 692 C CA . ILE A 1 84 ? 27.127 20.884 -0.876 1.00 50.84 84 ILE A CA 1
ATOM 693 C C . ILE A 1 84 ? 28.563 21.407 -0.818 1.00 50.84 84 ILE A C 1
ATOM 695 O O . ILE A 1 84 ? 29.481 20.591 -0.956 1.00 50.84 84 ILE A O 1
ATOM 699 N N . PRO A 1 85 ? 28.797 22.723 -0.666 1.00 45.16 85 PRO A N 1
ATOM 700 C CA . PRO A 1 85 ? 30.130 23.232 -0.392 1.00 45.16 85 PRO A CA 1
ATOM 701 C C . PRO A 1 85 ? 30.562 22.599 0.929 1.00 45.16 85 PRO A C 1
ATOM 703 O O . PRO A 1 85 ? 30.060 22.929 1.998 1.00 45.16 85 PRO A O 1
ATOM 706 N N . SER A 1 86 ? 31.402 21.576 0.846 1.00 47.06 86 SER A N 1
ATOM 707 C CA . SER A 1 86 ? 31.919 20.902 2.021 1.00 47.06 86 SER A CA 1
ATOM 708 C C . SER A 1 86 ? 33.073 21.747 2.547 1.00 47.06 86 SER A C 1
ATOM 710 O O . SER A 1 86 ? 34.074 21.908 1.852 1.00 47.06 86 SER A O 1
ATOM 712 N N . ASP A 1 87 ? 32.977 22.225 3.791 1.00 50.72 87 ASP A N 1
ATOM 713 C CA . ASP A 1 87 ? 34.069 22.888 4.532 1.00 50.72 87 ASP A CA 1
ATOM 714 C C . ASP A 1 87 ? 35.349 22.022 4.665 1.00 50.72 87 ASP A C 1
ATOM 716 O O . ASP A 1 87 ? 36.353 22.462 5.221 1.00 50.72 87 ASP A O 1
ATOM 720 N N . LYS A 1 88 ? 35.369 20.806 4.098 1.00 50.03 88 LYS A N 1
ATOM 721 C CA . LYS A 1 88 ? 36.547 19.934 3.992 1.00 50.03 88 LYS A CA 1
ATOM 722 C C . LYS A 1 88 ? 37.744 20.583 3.287 1.00 50.03 88 LYS A C 1
ATOM 724 O O . LYS A 1 88 ? 38.876 20.168 3.536 1.00 50.03 88 LYS A O 1
ATOM 729 N N . ALA A 1 89 ? 37.525 21.592 2.440 1.00 52.62 89 ALA A N 1
ATOM 730 C CA . ALA A 1 89 ? 38.621 22.336 1.817 1.00 52.62 89 ALA A CA 1
ATOM 731 C C . ALA A 1 89 ? 39.488 23.076 2.857 1.00 52.62 89 ALA A C 1
ATOM 733 O O . ALA A 1 89 ? 40.710 23.092 2.726 1.00 52.62 89 ALA A O 1
ATOM 734 N N . LYS A 1 90 ? 38.889 23.591 3.943 1.00 52.25 90 LYS A N 1
ATOM 735 C CA . LYS A 1 90 ? 39.633 24.282 5.012 1.00 52.25 90 LYS A CA 1
ATOM 736 C C . LYS A 1 90 ? 40.497 23.321 5.824 1.00 52.25 90 LYS A C 1
ATOM 738 O O . LYS A 1 90 ? 41.649 23.626 6.115 1.00 52.25 90 LYS A O 1
ATOM 743 N N . THR A 1 91 ? 39.989 22.119 6.107 1.00 53.66 91 THR A N 1
ATOM 744 C CA . THR A 1 91 ? 40.764 21.103 6.837 1.00 53.66 91 THR A CA 1
ATOM 745 C C . THR A 1 91 ? 41.983 20.609 6.057 1.00 53.66 91 THR A C 1
ATOM 747 O O . THR A 1 91 ? 42.979 20.240 6.672 1.00 53.66 91 THR A O 1
ATOM 750 N N . PHE A 1 92 ? 41.953 20.625 4.717 1.00 53.38 92 PHE A N 1
ATOM 751 C CA . PHE A 1 92 ? 43.106 20.204 3.916 1.00 53.38 92 PHE A CA 1
ATOM 752 C C . PHE A 1 92 ? 44.216 21.265 3.891 1.00 53.38 92 PHE A C 1
ATOM 754 O O . PHE A 1 92 ? 45.389 20.913 4.002 1.00 53.38 92 PHE A O 1
ATOM 761 N N . GLU A 1 93 ? 43.875 22.557 3.817 1.00 57.22 93 GLU A N 1
ATOM 762 C CA . GLU A 1 93 ? 44.874 23.631 3.939 1.00 57.22 93 GLU A CA 1
ATOM 763 C C . GLU A 1 93 ? 45.499 23.697 5.340 1.00 57.22 93 GLU A C 1
ATOM 765 O O . GLU A 1 93 ? 46.715 23.868 5.460 1.00 57.22 93 GLU A O 1
ATOM 770 N N . GLU A 1 94 ? 44.714 23.484 6.403 1.00 54.94 94 GLU A N 1
ATOM 771 C CA . GLU A 1 94 ? 45.257 23.388 7.765 1.00 54.94 94 GLU A CA 1
ATOM 772 C C . GLU A 1 94 ? 46.162 22.164 7.955 1.00 54.94 94 GLU A C 1
ATOM 774 O O . GLU A 1 94 ? 47.206 22.270 8.601 1.00 54.94 94 GLU A O 1
ATOM 779 N N . LEU A 1 95 ? 45.822 21.014 7.362 1.00 55.03 95 LEU A N 1
ATOM 780 C CA . LEU A 1 95 ? 46.685 19.829 7.385 1.00 55.03 95 LEU A CA 1
ATOM 781 C C . LEU A 1 95 ? 47.997 20.069 6.626 1.00 55.03 95 LEU A C 1
ATOM 783 O O . LEU A 1 95 ? 49.054 19.671 7.108 1.00 55.03 95 LEU A O 1
ATOM 787 N N . LYS A 1 96 ? 47.961 20.791 5.499 1.00 57.00 96 LYS A N 1
ATOM 788 C CA . LYS A 1 96 ? 49.158 21.148 4.719 1.00 57.00 96 LYS A CA 1
ATOM 789 C C . LYS A 1 96 ? 50.105 22.092 5.473 1.00 57.00 96 LYS A C 1
ATOM 791 O O . LYS A 1 96 ? 51.309 22.049 5.250 1.00 57.00 96 LYS A O 1
ATOM 796 N N . LYS A 1 97 ? 49.578 22.919 6.387 1.00 58.34 97 LYS A N 1
ATOM 797 C CA . LYS A 1 97 ? 50.384 23.733 7.317 1.00 58.34 97 LYS A CA 1
ATOM 798 C C . LYS A 1 97 ? 50.979 22.920 8.471 1.00 58.34 97 LYS A C 1
ATOM 800 O O . LYS A 1 97 ? 52.061 23.258 8.936 1.00 58.34 97 LYS A O 1
ATOM 805 N N . ARG A 1 98 ? 50.284 21.879 8.949 1.00 56.09 98 ARG A N 1
ATOM 806 C CA . ARG A 1 98 ? 50.748 21.034 10.070 1.00 56.09 98 ARG A CA 1
ATOM 807 C C . ARG A 1 98 ? 51.780 19.988 9.650 1.00 56.09 98 ARG A C 1
ATOM 809 O O . ARG A 1 98 ? 52.683 19.691 10.422 1.00 56.09 98 ARG A O 1
ATOM 816 N N . PHE A 1 99 ? 51.667 19.452 8.440 1.00 55.59 99 PHE A N 1
ATOM 817 C CA . PHE A 1 99 ? 52.620 18.500 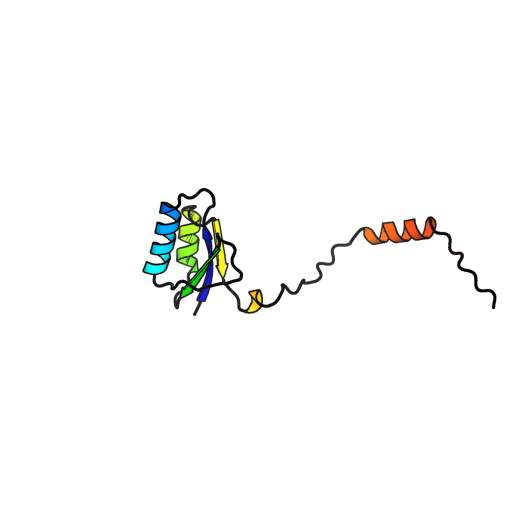7.878 1.00 55.59 99 PHE A CA 1
ATOM 818 C C . PHE A 1 99 ? 53.511 19.231 6.876 1.00 55.59 99 PHE A C 1
ATOM 820 O O . PHE A 1 99 ? 53.196 19.299 5.689 1.00 55.59 99 PHE A O 1
ATOM 827 N N . GLY A 1 100 ? 54.590 19.835 7.383 1.00 52.00 100 GLY A N 1
ATOM 828 C CA . GLY A 1 100 ? 55.569 20.566 6.581 1.00 52.00 100 GLY A CA 1
ATOM 829 C C . GLY A 1 100 ? 55.982 19.805 5.317 1.00 52.00 100 GLY A C 1
ATOM 830 O O . GLY A 1 100 ? 56.148 18.585 5.318 1.00 52.00 100 GLY A O 1
ATOM 831 N N . THR A 1 101 ? 56.129 20.540 4.215 1.00 59.69 101 THR A N 1
ATOM 832 C CA . THR A 1 101 ? 56.559 20.022 2.913 1.00 59.69 101 THR A CA 1
ATOM 833 C C . THR A 1 101 ? 58.037 19.648 2.948 1.00 59.69 101 THR A C 1
ATOM 835 O O . THR A 1 101 ? 58.889 20.392 2.473 1.00 59.69 101 THR A O 1
ATOM 838 N N . THR A 1 102 ? 58.351 18.487 3.506 1.00 57.03 102 THR A N 1
ATOM 839 C CA . THR A 1 102 ? 59.663 17.857 3.357 1.00 57.03 102 THR A CA 1
ATOM 840 C C . THR A 1 102 ? 59.476 16.376 3.080 1.00 57.03 102 THR A C 1
ATOM 842 O O . THR A 1 102 ? 59.442 15.554 3.990 1.00 57.03 102 THR A O 1
ATOM 845 N N . LEU A 1 103 ? 59.385 16.036 1.798 1.00 52.06 103 LEU A N 1
ATOM 846 C CA . LEU A 1 103 ? 59.877 14.758 1.304 1.00 52.06 103 LEU A CA 1
ATOM 847 C C . LEU A 1 103 ? 60.983 15.101 0.319 1.00 52.06 103 LEU A C 1
ATOM 849 O O . LEU A 1 103 ? 60.742 15.672 -0.743 1.00 52.06 103 LEU A O 1
ATOM 853 N N . GLY A 1 104 ? 62.210 14.872 0.778 1.00 51.25 104 GLY A N 1
ATOM 854 C CA . GLY A 1 104 ? 63.419 15.171 0.043 1.00 51.25 104 GLY A CA 1
ATOM 855 C C . GLY A 1 104 ? 63.512 14.374 -1.251 1.00 51.25 104 GLY A C 1
ATOM 856 O O . GLY A 1 104 ? 63.181 13.194 -1.314 1.00 51.25 104 GLY A O 1
ATOM 857 N N . GLY A 1 105 ? 64.040 15.052 -2.254 1.00 39.81 105 GLY A N 1
ATOM 858 C CA . GLY A 1 105 ? 64.637 14.472 -3.439 1.00 39.81 105 GLY A CA 1
ATOM 859 C C . GLY A 1 105 ? 65.603 15.515 -3.970 1.00 39.81 105 GLY A C 1
ATOM 860 O O . GLY A 1 105 ? 65.192 16.431 -4.676 1.00 39.81 105 GLY A O 1
ATOM 861 N N . LYS A 1 106 ? 66.868 15.438 -3.542 1.00 41.47 106 LYS A N 1
ATOM 862 C CA . LYS A 1 106 ? 67.962 16.054 -4.303 1.00 41.47 106 LYS A CA 1
ATOM 863 C C . LYS A 1 106 ? 67.934 15.441 -5.716 1.00 41.47 106 LYS A C 1
ATOM 865 O O . LYS A 1 106 ? 67.614 14.253 -5.803 1.00 41.47 106 LYS A O 1
ATOM 870 N N . PRO A 1 107 ? 68.230 16.211 -6.777 1.00 53.19 107 PRO A N 1
ATOM 871 C CA . PRO A 1 107 ? 68.537 15.617 -8.073 1.00 53.19 107 PRO A CA 1
ATOM 872 C C . PRO A 1 107 ? 69.735 14.665 -7.971 1.00 53.19 107 PRO A C 1
ATOM 874 O O . PRO A 1 107 ? 70.596 14.890 -7.082 1.00 53.19 107 PRO A O 1
#

Sequence (107 aa):
MYKWWVRLSRQATRSEVNLTYEKILRWGAKAVDTGSLTDMDYGFISNRNPTRLMNKLKIDEVVTNWGFLSKTKLAKPRRNPTHIPSDKAKTFEELKKRFGTTLGGKP

Radius of gyration: 24.9 Å; chains: 1; bounding box: 80×34×31 Å

pLDDT: mean 72.68, std 17.87, range [39.81, 93.88]

Secondary structure (DSSP, 8-state):
-EEEEEEEPTTS-HHHHHHHHHHHHHTT-EEE--TTS-TTEEEEEESS--HHHHHHHHHTTSEEEEEE--GGGSS----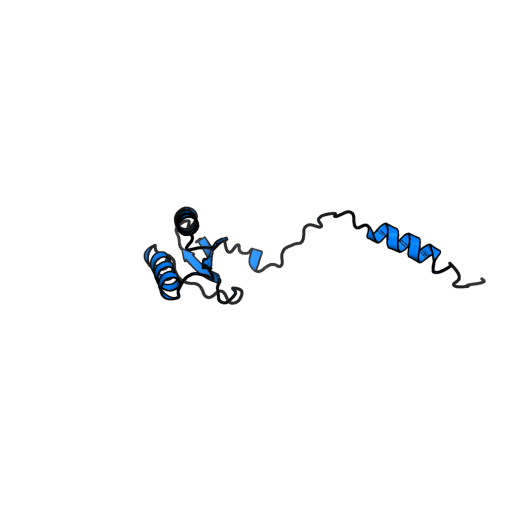-------THHHHHHHHHHHS-S------

Foldseek 3Di:
DWKKKFFFDPPDDPVLVVVLVVVCVVVPKDWDDDVPDDPRITIIDGPDDCVVVVVVCVVVVGTVDMDTPDPCVVPDPPPPPPPPVDPVVVVVVVVCVVPDPDDDDDD

Organism: NCBI:txid1619123